Protein AF-A0A2V6MU55-F1 (afdb_monomer)

Solvent-accessible surface area (backbone atoms only — not comparable to full-atom values): 5633 Å² total; per-residue (Å²): 107,92,57,60,55,59,50,51,46,52,49,43,51,51,52,58,73,68,40,89,54,79,84,39,71,25,42,54,27,35,52,49,16,42,52,30,43,49,51,27,48,47,46,39,62,74,46,46,48,56,51,53,58,54,59,69,71,48,45,98,88,63,56,60,96,59,48,64,61,58,48,50,54,47,51,54,52,52,51,51,30,50,54,35,40,50,52,14,50,51,30,37,49,47,24,68,77,54,51,75,74,94,124

Structure (mmCIF, N/CA/C/O backbone):
data_AF-A0A2V6MU55-F1
#
_entry.id   AF-A0A2V6MU55-F1
#
loop_
_atom_site.group_PDB
_atom_site.id
_atom_site.type_symbol
_atom_site.label_atom_id
_atom_site.label_alt_id
_atom_site.label_comp_id
_atom_site.label_asym_id
_atom_site.label_entity_id
_atom_site.label_seq_id
_atom_site.pdbx_PDB_ins_code
_atom_site.Cartn_x
_atom_site.Cartn_y
_atom_site.Cartn_z
_atom_site.occupancy
_atom_site.B_iso_or_equiv
_atom_site.auth_seq_id
_atom_site.auth_comp_id
_atom_site.auth_asym_id
_atom_site.auth_atom_id
_atom_site.pdbx_PDB_model_num
ATOM 1 N N . MET A 1 1 ? 10.805 -4.471 2.503 1.00 63.38 1 MET A N 1
ATOM 2 C CA . MET A 1 1 ? 9.363 -4.806 2.378 1.00 63.38 1 MET A CA 1
ATOM 3 C C . MET A 1 1 ? 9.023 -6.230 2.817 1.00 63.38 1 MET A C 1
ATOM 5 O O . MET A 1 1 ? 8.006 -6.384 3.473 1.00 63.38 1 MET A O 1
ATOM 9 N N . ARG A 1 2 ? 9.852 -7.246 2.502 1.00 79.62 2 ARG A N 1
ATOM 10 C CA . ARG A 1 2 ? 9.568 -8.676 2.765 1.00 79.62 2 ARG A CA 1
ATOM 11 C C . ARG A 1 2 ? 9.124 -9.022 4.193 1.00 79.62 2 ARG A C 1
ATOM 13 O O . ARG A 1 2 ? 8.368 -9.962 4.355 1.00 79.62 2 ARG A O 1
ATOM 20 N N . ILE A 1 3 ? 9.595 -8.280 5.196 1.00 88.62 3 ILE A N 1
ATOM 21 C CA . ILE A 1 3 ? 9.294 -8.547 6.612 1.00 88.62 3 ILE A CA 1
ATOM 22 C C . ILE A 1 3 ? 8.374 -7.469 7.192 1.00 88.62 3 ILE A C 1
ATOM 24 O O . ILE A 1 3 ? 7.366 -7.789 7.808 1.00 88.62 3 ILE A O 1
ATOM 28 N N . LEU A 1 4 ? 8.687 -6.193 6.943 1.00 88.62 4 LEU A N 1
ATOM 29 C CA . LEU A 1 4 ? 7.976 -5.064 7.547 1.00 88.62 4 LEU A CA 1
ATOM 30 C C . LEU A 1 4 ? 6.468 -5.068 7.253 1.00 88.62 4 LEU A C 1
ATOM 32 O O . LEU A 1 4 ? 5.677 -4.999 8.181 1.00 88.62 4 LEU A O 1
ATOM 36 N N . VAL A 1 5 ? 6.060 -5.168 5.982 1.00 91.88 5 VAL A N 1
ATOM 37 C CA . VAL A 1 5 ? 4.634 -5.062 5.622 1.00 91.88 5 VAL A CA 1
ATOM 38 C C . VAL A 1 5 ? 3.824 -6.258 6.144 1.00 91.88 5 VAL A C 1
ATOM 40 O O . VAL A 1 5 ? 2.789 -6.021 6.765 1.00 91.88 5 VAL A O 1
ATOM 43 N N . PRO A 1 6 ? 4.281 -7.519 5.994 1.00 92.62 6 PRO A N 1
ATOM 44 C CA . PRO A 1 6 ? 3.613 -8.653 6.633 1.00 92.62 6 PRO A CA 1
ATOM 45 C C . PRO A 1 6 ? 3.526 -8.531 8.157 1.00 92.62 6 PRO A C 1
ATOM 47 O O . PRO A 1 6 ? 2.481 -8.839 8.723 1.00 92.62 6 PRO A O 1
ATOM 50 N N . ALA A 1 7 ? 4.576 -8.031 8.818 1.00 93.12 7 ALA A N 1
ATOM 51 C CA . ALA A 1 7 ? 4.553 -7.793 10.260 1.00 93.12 7 ALA A CA 1
ATOM 52 C C . ALA A 1 7 ? 3.522 -6.720 10.651 1.00 93.12 7 ALA A C 1
ATOM 54 O O . ALA A 1 7 ? 2.776 -6.918 11.607 1.00 93.12 7 ALA A O 1
ATOM 55 N N . CYS A 1 8 ? 3.418 -5.622 9.892 1.00 93.56 8 CYS A N 1
ATOM 56 C CA . CYS A 1 8 ? 2.395 -4.595 10.109 1.00 93.56 8 CYS A CA 1
ATOM 57 C C . CYS A 1 8 ? 0.977 -5.150 9.928 1.00 93.56 8 CYS A C 1
ATOM 59 O O . CYS A 1 8 ? 0.112 -4.881 10.758 1.00 93.56 8 CYS A O 1
ATOM 61 N N . ILE A 1 9 ? 0.741 -5.946 8.879 1.00 96.19 9 ILE A N 1
ATOM 62 C CA . ILE A 1 9 ? -0.559 -6.590 8.642 1.00 96.19 9 ILE A CA 1
ATOM 63 C C . ILE A 1 9 ? -0.896 -7.528 9.802 1.00 96.19 9 ILE A C 1
ATOM 65 O O . ILE A 1 9 ? -1.983 -7.425 10.363 1.00 96.19 9 ILE A O 1
ATOM 69 N N . LEU A 1 10 ? 0.042 -8.393 10.203 1.00 96.25 10 LEU A N 1
ATOM 70 C CA . LEU A 1 10 ? -0.145 -9.299 11.335 1.00 96.25 10 LEU A CA 1
ATOM 71 C C . LEU A 1 10 ? -0.490 -8.522 12.610 1.00 96.25 10 LEU A C 1
ATOM 73 O O . LEU A 1 10 ? -1.455 -8.859 13.291 1.00 96.25 10 LEU A O 1
ATOM 77 N N . PHE A 1 11 ? 0.247 -7.451 12.902 1.00 94.50 11 PHE A N 1
ATOM 78 C CA . PHE A 1 11 ? -0.018 -6.597 14.054 1.00 94.50 11 PHE A CA 1
ATOM 79 C C . PHE A 1 11 ? -1.418 -5.965 14.002 1.00 94.50 11 PHE A C 1
ATOM 81 O O . PHE A 1 11 ? -2.151 -6.043 14.984 1.00 94.50 11 PHE A O 1
ATOM 88 N N . MET A 1 12 ? -1.827 -5.394 12.864 1.00 94.88 12 MET A N 1
ATOM 89 C CA . MET A 1 12 ? -3.157 -4.787 12.698 1.00 94.88 12 MET A CA 1
ATOM 90 C C . MET A 1 12 ? -4.288 -5.817 12.838 1.00 94.88 12 MET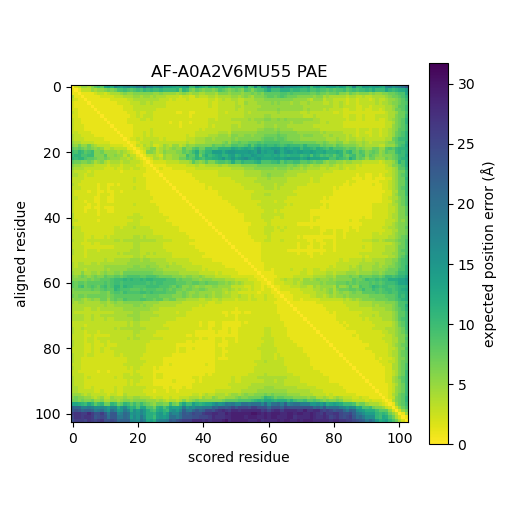 A C 1
ATOM 92 O O . MET A 1 12 ? -5.317 -5.518 13.448 1.00 94.88 12 MET A O 1
ATOM 96 N N . VAL A 1 13 ? -4.091 -7.037 12.323 1.00 95.88 13 VAL A N 1
ATOM 97 C CA . VAL A 1 13 ? -5.038 -8.158 12.457 1.00 95.88 13 VAL A CA 1
ATOM 98 C C . VAL A 1 13 ? -5.165 -8.590 13.917 1.00 95.88 13 VAL A C 1
ATOM 100 O O . VAL A 1 13 ? -6.282 -8.729 14.416 1.00 95.88 13 VAL A O 1
ATOM 103 N N . LEU A 1 14 ? -4.044 -8.749 14.628 1.00 94.94 14 LEU A N 1
ATOM 104 C CA . LEU A 1 14 ? -4.051 -9.069 16.057 1.00 94.94 14 LEU A CA 1
ATOM 105 C C . LEU A 1 14 ? -4.719 -7.953 16.870 1.00 94.94 14 LEU A C 1
ATOM 107 O O . LEU A 1 14 ? -5.580 -8.235 17.700 1.00 94.94 14 LEU A O 1
ATOM 111 N N . ALA A 1 15 ? -4.400 -6.689 16.582 1.00 90.88 15 ALA A N 1
ATOM 112 C CA . ALA A 1 15 ? -5.024 -5.533 17.221 1.00 90.88 15 ALA A CA 1
ATOM 113 C C . ALA A 1 15 ? -6.542 -5.479 16.977 1.00 90.88 15 ALA A C 1
ATOM 115 O O . ALA A 1 15 ? -7.299 -5.150 17.887 1.00 90.88 15 ALA A O 1
ATOM 116 N N . ALA A 1 16 ? -7.012 -5.847 15.779 1.00 90.50 16 ALA A N 1
ATOM 117 C CA . ALA A 1 16 ? -8.442 -5.953 15.484 1.00 90.50 16 ALA A CA 1
ATOM 118 C C . ALA A 1 16 ? -9.097 -7.122 16.239 1.00 90.50 16 ALA A C 1
ATOM 120 O O . ALA A 1 16 ? -10.201 -6.979 16.767 1.00 90.50 16 ALA A O 1
ATOM 121 N N . GLY A 1 17 ? -8.423 -8.273 16.316 1.00 90.38 17 GLY A N 1
ATOM 122 C CA . GLY A 1 17 ? -8.907 -9.454 17.032 1.00 90.38 17 GLY A CA 1
ATOM 123 C C . GLY A 1 17 ? -9.058 -9.225 18.538 1.00 90.38 17 GLY A C 1
ATOM 124 O O . GLY A 1 17 ? -10.032 -9.695 19.128 1.00 90.38 17 GLY A O 1
ATOM 125 N N . LEU A 1 18 ? -8.132 -8.459 19.121 1.00 89.31 18 LEU A N 1
ATOM 126 C CA . LEU A 1 18 ? -8.091 -8.091 20.539 1.00 89.31 18 LEU A CA 1
ATOM 127 C C . LEU A 1 18 ? -8.881 -6.812 20.869 1.00 89.31 18 LEU A C 1
ATOM 129 O O . LEU A 1 18 ? -8.918 -6.409 22.030 1.00 89.31 18 LEU A O 1
ATOM 133 N N . TYR A 1 19 ? -9.505 -6.160 19.881 1.00 86.81 19 TYR A N 1
ATOM 134 C CA . TYR A 1 19 ? -10.211 -4.899 20.102 1.00 86.81 19 TYR A CA 1
ATOM 135 C C . TYR A 1 19 ? -11.455 -5.122 20.990 1.00 86.81 19 TYR A C 1
ATOM 137 O O . TYR A 1 19 ? -12.335 -5.894 20.590 1.00 86.81 19 TYR A O 1
ATOM 145 N N . PRO A 1 20 ? -11.579 -4.451 22.156 1.00 82.06 20 PRO A N 1
ATOM 146 C CA . PRO A 1 20 ? -12.661 -4.718 23.112 1.00 82.06 20 PRO A CA 1
ATOM 147 C C . PRO A 1 20 ? -14.059 -4.440 22.544 1.00 82.06 20 PRO A C 1
ATOM 149 O O . PRO A 1 20 ? -14.975 -5.244 22.700 1.00 82.06 20 PRO A O 1
ATOM 152 N N . GLU A 1 21 ? -14.214 -3.327 21.819 1.00 84.81 21 GLU A N 1
ATOM 153 C CA . GLU A 1 21 ? -15.477 -2.919 21.201 1.00 84.81 21 GLU A CA 1
ATOM 154 C C . GLU A 1 21 ? -15.417 -2.983 19.670 1.00 84.81 21 GLU A C 1
ATOM 156 O O . GLU A 1 21 ? -15.086 -2.007 18.988 1.00 84.81 21 GLU A O 1
ATOM 161 N N . LYS A 1 22 ? -15.816 -4.126 19.104 1.00 84.44 22 LYS A N 1
ATOM 162 C CA . LYS A 1 22 ? -15.816 -4.387 17.648 1.00 84.44 22 LYS A CA 1
ATOM 163 C C . LYS A 1 22 ? -16.821 -3.556 16.833 1.00 84.44 22 LYS A C 1
ATOM 165 O O . LYS A 1 22 ? -16.895 -3.698 15.620 1.00 84.44 22 LYS A O 1
ATOM 170 N N . LYS A 1 23 ? -17.621 -2.708 17.483 1.00 85.50 23 LYS A N 1
ATOM 171 C CA . LYS A 1 23 ? -18.553 -1.768 16.829 1.00 85.50 23 LYS A CA 1
ATOM 172 C C . LYS A 1 23 ? -18.130 -0.305 16.990 1.00 85.50 23 LYS A C 1
ATOM 174 O O . LYS A 1 23 ? -18.870 0.597 16.603 1.00 85.50 23 LYS A O 1
ATOM 179 N N . SER A 1 24 ? -16.960 -0.056 17.574 1.00 87.50 24 SER A N 1
ATOM 180 C CA . SER A 1 24 ? -16.439 1.296 17.752 1.00 87.50 24 SER A CA 1
ATOM 181 C C . SER A 1 24 ? -15.875 1.861 16.435 1.00 87.50 24 SER A C 1
ATOM 183 O O . SER A 1 24 ? -15.390 1.105 15.590 1.00 87.50 24 SER A O 1
ATOM 185 N N . PRO A 1 25 ? -15.865 3.195 16.253 1.00 88.94 25 PRO A N 1
ATOM 186 C CA . PRO A 1 25 ? -15.189 3.831 15.121 1.00 88.94 25 PRO A CA 1
ATOM 187 C C . PRO A 1 25 ? -13.703 3.457 15.022 1.00 88.94 25 PRO A C 1
ATOM 189 O O . PRO A 1 25 ? -13.199 3.263 13.921 1.00 88.94 25 PRO A O 1
ATOM 192 N N . GLY A 1 26 ? -13.015 3.295 16.160 1.00 90.88 26 GLY A N 1
ATOM 193 C CA . GLY A 1 26 ? -11.605 2.899 16.198 1.00 90.88 26 GLY A CA 1
ATOM 194 C C . GLY A 1 26 ? -11.362 1.494 15.642 1.00 90.88 26 GLY A C 1
ATOM 195 O O . GLY A 1 26 ? -10.408 1.291 14.891 1.00 90.88 26 GLY A O 1
ATOM 196 N N . PHE A 1 27 ? -12.266 0.543 15.908 1.00 91.62 27 PHE A N 1
ATOM 197 C CA . PHE A 1 27 ? -12.212 -0.779 15.281 1.00 91.62 27 PHE A CA 1
ATOM 198 C C . PHE A 1 27 ? -12.314 -0.682 13.752 1.00 91.62 27 PHE A C 1
ATOM 200 O O . PHE A 1 27 ? -11.471 -1.235 13.044 1.00 91.62 27 PHE A O 1
ATOM 207 N N . PHE A 1 28 ? -13.298 0.063 13.234 1.00 93.62 28 PHE A N 1
ATOM 208 C CA . PHE A 1 28 ? -13.474 0.228 11.787 1.00 93.62 28 PHE A CA 1
ATOM 209 C C . PHE A 1 28 ? -12.288 0.939 11.126 1.00 93.62 28 PHE A C 1
ATOM 211 O O . PHE A 1 28 ? -11.874 0.536 10.041 1.00 93.62 28 PHE A O 1
ATOM 218 N N . LEU A 1 29 ? -11.700 1.940 11.785 1.00 95.12 29 LEU A N 1
ATOM 219 C CA . LEU A 1 29 ? -10.497 2.624 11.302 1.00 95.12 29 LEU A CA 1
ATOM 220 C C . LEU A 1 29 ? -9.274 1.696 11.256 1.00 95.12 29 LEU A C 1
ATOM 222 O O . LEU A 1 29 ? -8.519 1.745 10.287 1.00 95.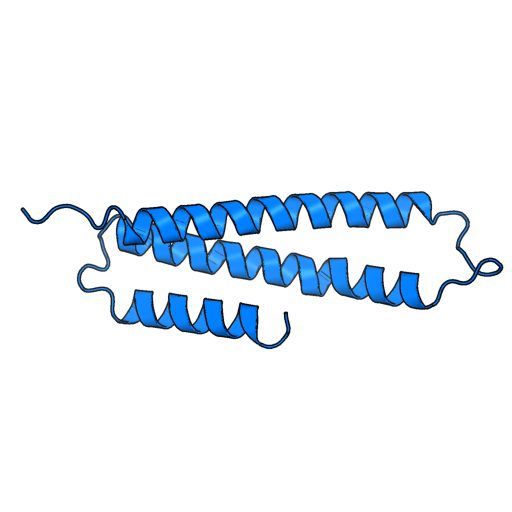12 29 LEU A O 1
ATOM 226 N N . ASN A 1 30 ? -9.094 0.813 12.245 1.00 95.12 30 ASN A N 1
ATOM 227 C CA . ASN A 1 30 ? -8.022 -0.188 12.216 1.00 95.12 30 ASN A CA 1
ATOM 228 C C . ASN A 1 30 ? -8.224 -1.211 11.082 1.00 95.12 30 ASN A C 1
ATOM 230 O O . ASN A 1 30 ? -7.288 -1.527 10.347 1.00 95.12 30 ASN A O 1
ATOM 234 N N . VAL A 1 31 ? -9.456 -1.695 10.886 1.00 95.75 31 VAL A N 1
ATOM 235 C CA . VAL A 1 31 ? -9.781 -2.595 9.764 1.00 95.75 31 VAL A CA 1
ATOM 236 C C . VAL A 1 31 ? -9.532 -1.901 8.422 1.00 95.75 31 VAL A C 1
ATOM 238 O O . VAL A 1 31 ? -8.894 -2.483 7.544 1.00 95.75 31 VAL A O 1
ATOM 241 N N . ALA A 1 32 ? -9.961 -0.646 8.271 1.00 97.25 32 ALA A N 1
ATOM 242 C CA . ALA A 1 32 ? -9.693 0.146 7.075 1.00 97.25 32 ALA A CA 1
ATOM 243 C C . ALA A 1 32 ? -8.183 0.322 6.837 1.00 97.25 32 ALA A C 1
ATOM 245 O O . ALA A 1 32 ? -7.715 0.108 5.718 1.00 97.25 32 ALA A O 1
ATOM 246 N N . ALA A 1 33 ? -7.404 0.623 7.882 1.00 97.50 33 ALA A N 1
ATOM 247 C CA . ALA A 1 33 ? -5.947 0.713 7.793 1.00 97.50 33 ALA A CA 1
ATOM 248 C C . ALA A 1 33 ? -5.320 -0.594 7.283 1.00 97.50 33 ALA A C 1
ATOM 250 O O . ALA A 1 33 ? -4.472 -0.554 6.385 1.00 97.50 33 ALA A O 1
ATOM 251 N N . CYS A 1 34 ? -5.777 -1.738 7.803 1.00 97.88 34 CYS A N 1
ATOM 252 C CA . CYS A 1 34 ? -5.319 -3.064 7.393 1.00 97.88 34 CYS A CA 1
ATOM 253 C C . CYS A 1 34 ? -5.622 -3.344 5.910 1.00 97.88 34 CYS A C 1
ATOM 255 O O . CYS A 1 34 ? -4.748 -3.777 5.158 1.00 97.88 34 CYS A O 1
ATOM 257 N N . LEU A 1 35 ? -6.834 -3.027 5.451 1.00 98.25 35 LEU A N 1
ATOM 258 C CA . LEU A 1 35 ? -7.205 -3.192 4.043 1.00 98.25 35 LEU A CA 1
ATOM 259 C C . LEU A 1 35 ? -6.380 -2.280 3.125 1.00 98.25 35 LEU A C 1
ATOM 261 O O . LEU A 1 35 ? -5.881 -2.730 2.094 1.00 98.25 35 LEU A O 1
ATOM 265 N N . LEU A 1 36 ? -6.175 -1.019 3.512 1.00 98.56 36 LEU A N 1
ATOM 266 C CA . LEU A 1 36 ? -5.383 -0.064 2.735 1.00 98.56 36 LEU A CA 1
ATOM 267 C C . LEU A 1 36 ? -3.923 -0.519 2.587 1.00 98.56 36 LEU A C 1
ATOM 269 O O . LEU A 1 36 ? -3.378 -0.468 1.484 1.00 98.56 36 LEU A O 1
ATOM 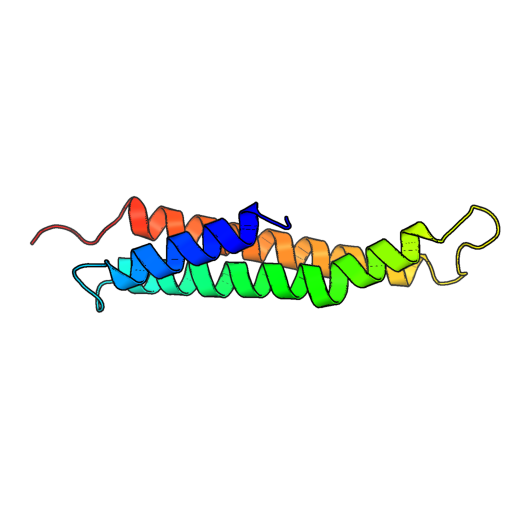273 N N . ILE A 1 37 ? -3.287 -1.024 3.652 1.00 97.88 37 ILE A N 1
ATOM 274 C CA . ILE A 1 37 ? -1.902 -1.511 3.541 1.00 97.88 37 ILE A CA 1
ATOM 275 C C . ILE A 1 37 ? -1.804 -2.778 2.676 1.00 97.88 37 ILE A C 1
ATOM 277 O O . ILE A 1 37 ? -0.822 -2.942 1.950 1.00 97.88 37 ILE A O 1
ATOM 281 N N . ILE A 1 38 ? -2.832 -3.638 2.675 1.00 98.06 38 ILE A N 1
ATOM 282 C CA . ILE A 1 38 ? -2.921 -4.782 1.753 1.00 98.06 38 ILE A CA 1
ATOM 283 C C . ILE A 1 38 ? -3.016 -4.293 0.304 1.00 98.06 38 ILE A C 1
ATOM 285 O O . ILE A 1 38 ? -2.292 -4.796 -0.552 1.00 98.06 38 ILE A O 1
ATOM 289 N N . VAL A 1 39 ? -3.832 -3.275 0.017 1.00 98.38 39 VAL A N 1
ATOM 290 C CA . VAL A 1 39 ? -3.905 -2.674 -1.327 1.00 98.38 39 VAL A CA 1
ATOM 291 C C . VAL A 1 39 ? -2.544 -2.112 -1.754 1.00 98.38 39 VAL A C 1
ATOM 293 O O . VAL A 1 39 ? -2.084 -2.392 -2.861 1.00 98.38 39 VAL A O 1
ATOM 296 N N . ALA A 1 40 ? -1.844 -1.388 -0.876 1.00 97.88 40 ALA A N 1
ATOM 297 C CA . ALA A 1 40 ? -0.496 -0.892 -1.164 1.00 97.88 40 ALA A CA 1
ATOM 298 C C . ALA A 1 40 ? 0.510 -2.033 -1.427 1.00 97.88 40 ALA A C 1
ATOM 300 O O . ALA A 1 40 ? 1.367 -1.925 -2.317 1.00 97.88 40 ALA A O 1
ATOM 301 N N . LEU A 1 41 ? 0.401 -3.143 -0.689 1.00 97.06 41 LEU A N 1
ATOM 302 C CA . LEU A 1 41 ? 1.201 -4.344 -0.922 1.00 97.06 41 LEU A CA 1
ATOM 303 C C . LEU A 1 41 ? 0.901 -4.952 -2.296 1.00 97.06 41 LEU A C 1
ATOM 305 O O . LEU A 1 41 ? 1.839 -5.258 -3.029 1.00 97.06 41 LEU A O 1
ATOM 309 N N . LEU A 1 42 ? -0.371 -5.072 -2.676 1.00 97.81 42 LEU A N 1
ATOM 310 C CA . LEU A 1 42 ? -0.768 -5.594 -3.985 1.00 97.81 42 LEU A CA 1
ATOM 311 C C . LEU A 1 42 ? -0.248 -4.717 -5.127 1.00 97.81 42 LEU A C 1
ATOM 313 O O . LEU A 1 42 ? 0.334 -5.253 -6.064 1.00 97.81 42 LEU A O 1
ATOM 317 N N . ILE A 1 43 ? -0.347 -3.386 -5.029 1.00 98.00 43 ILE A N 1
ATOM 318 C CA . ILE A 1 43 ? 0.249 -2.479 -6.031 1.00 98.00 43 ILE A CA 1
ATOM 319 C C 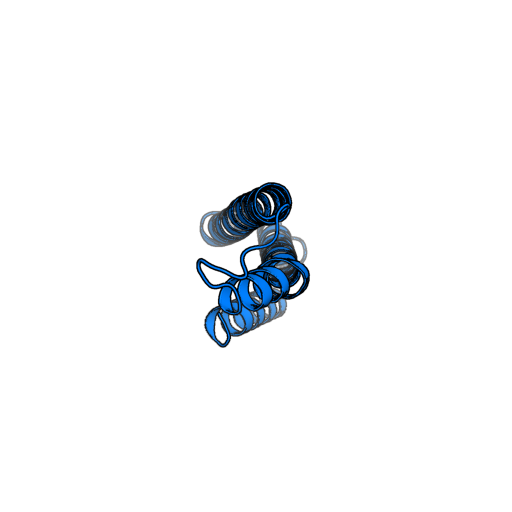. ILE A 1 43 ? 1.762 -2.723 -6.142 1.00 98.00 43 ILE A C 1
ATOM 321 O O . ILE A 1 43 ? 2.315 -2.786 -7.242 1.00 98.00 43 ILE A O 1
ATOM 325 N N . THR A 1 44 ? 2.440 -2.909 -5.006 1.00 96.75 44 THR A N 1
ATOM 326 C CA . THR A 1 44 ? 3.879 -3.206 -4.987 1.00 96.75 44 THR A CA 1
ATOM 327 C C . THR A 1 44 ? 4.184 -4.517 -5.705 1.00 96.75 44 THR A C 1
ATOM 329 O O . THR A 1 44 ? 5.054 -4.544 -6.566 1.00 96.75 44 THR A O 1
ATOM 332 N N . LEU A 1 45 ? 3.495 -5.603 -5.354 1.00 97.12 45 LEU A N 1
ATOM 333 C CA . LEU A 1 45 ? 3.809 -6.945 -5.848 1.00 97.12 45 LEU A CA 1
ATOM 334 C C . LEU A 1 45 ? 3.368 -7.169 -7.295 1.00 97.12 45 LEU A C 1
ATOM 336 O O . LEU A 1 45 ? 4.072 -7.846 -8.037 1.00 97.12 45 LEU A O 1
ATOM 340 N N . LEU A 1 46 ? 2.220 -6.616 -7.687 1.00 97.94 46 LEU A N 1
ATOM 341 C CA . LEU A 1 46 ? 1.613 -6.855 -8.996 1.00 97.94 46 LEU A CA 1
ATOM 342 C C . LEU A 1 46 ? 2.061 -5.848 -10.059 1.00 97.94 46 LEU A C 1
ATOM 344 O O . LEU A 1 46 ? 1.945 -6.143 -11.244 1.00 97.94 46 LEU A O 1
ATOM 348 N N . VAL A 1 47 ? 2.553 -4.669 -9.660 1.00 98.00 47 VAL A N 1
ATOM 349 C CA . VAL A 1 47 ? 2.947 -3.614 -10.609 1.00 98.00 47 VAL A CA 1
ATOM 350 C C . VAL A 1 47 ? 4.381 -3.154 -10.389 1.00 98.00 47 VAL A C 1
ATOM 352 O O . VAL A 1 47 ? 5.194 -3.254 -11.305 1.00 98.00 47 VAL A O 1
ATOM 355 N N . GLY A 1 48 ? 4.710 -2.691 -9.180 1.00 97.31 48 GLY A N 1
ATOM 356 C CA . GLY A 1 48 ? 6.035 -2.136 -8.886 1.00 97.31 48 GLY A CA 1
ATOM 357 C C . GLY A 1 48 ? 7.162 -3.144 -9.111 1.00 97.31 48 GLY A C 1
ATOM 358 O O . GLY A 1 48 ? 8.076 -2.883 -9.880 1.00 97.31 48 GLY A O 1
ATOM 359 N N . VAL A 1 49 ? 7.065 -4.328 -8.500 1.00 97.12 49 VAL A N 1
ATOM 360 C CA . VAL A 1 49 ? 8.093 -5.378 -8.579 1.00 97.12 49 VAL A CA 1
ATOM 361 C C . VAL A 1 49 ? 8.302 -5.892 -10.011 1.00 97.12 49 VAL A C 1
ATOM 363 O O . VAL A 1 49 ? 9.463 -6.000 -10.406 1.00 97.12 49 VAL A O 1
ATOM 366 N N . PRO A 1 50 ? 7.259 -6.198 -10.810 1.00 98.00 50 PRO A N 1
ATOM 367 C CA . PRO A 1 50 ? 7.442 -6.572 -12.210 1.00 98.00 50 PRO A CA 1
ATOM 368 C C . PRO A 1 50 ? 8.164 -5.503 -13.033 1.00 98.00 50 PRO A C 1
ATOM 370 O O . PRO A 1 50 ? 9.119 -5.837 -13.733 1.00 98.00 50 PRO A O 1
ATOM 373 N N . ILE A 1 51 ? 7.768 -4.230 -12.907 1.00 97.88 51 ILE A N 1
ATOM 374 C CA . ILE A 1 51 ? 8.416 -3.132 -13.640 1.00 97.88 51 ILE A CA 1
ATOM 375 C C . ILE A 1 51 ? 9.859 -2.936 -13.158 1.00 97.88 51 ILE A C 1
ATOM 377 O O . ILE A 1 51 ? 10.769 -2.8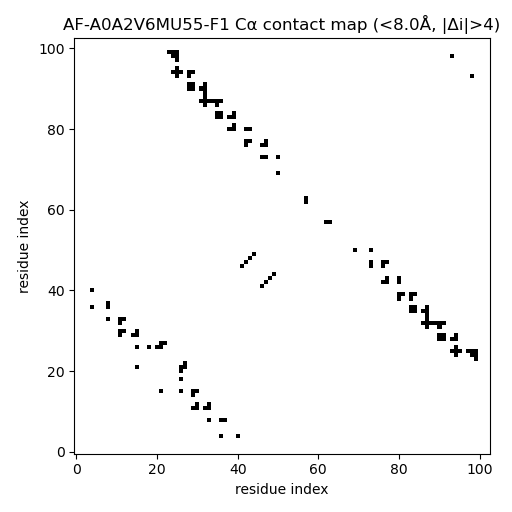53 -13.976 1.00 97.88 51 ILE A O 1
ATOM 381 N N . ASP A 1 52 ? 10.104 -2.940 -11.846 1.00 97.25 52 ASP A N 1
ATOM 382 C CA . ASP A 1 52 ? 11.457 -2.827 -11.290 1.00 97.25 52 ASP A CA 1
ATOM 383 C C . ASP A 1 52 ? 12.359 -3.968 -11.782 1.00 97.25 52 ASP A C 1
ATOM 385 O O . ASP A 1 52 ? 13.538 -3.761 -12.061 1.00 97.25 52 ASP A O 1
ATOM 389 N N . ASN A 1 53 ? 11.827 -5.188 -11.891 1.00 97.69 53 ASN A N 1
ATOM 390 C CA . ASN A 1 53 ? 12.579 -6.330 -12.405 1.00 97.69 53 ASN A CA 1
ATOM 391 C C . ASN A 1 53 ? 12.849 -6.222 -13.909 1.00 97.69 53 ASN A C 1
ATOM 393 O O . ASN A 1 53 ? 13.920 -6.640 -14.336 1.00 97.69 53 ASN A O 1
ATOM 397 N N . GLN A 1 54 ? 11.938 -5.633 -14.686 1.00 96.00 54 GLN A N 1
ATOM 398 C CA . GLN A 1 54 ? 12.179 -5.306 -16.091 1.00 96.00 54 GLN A CA 1
ATOM 399 C C . GLN A 1 54 ? 13.296 -4.260 -16.219 1.00 96.00 54 GLN A C 1
ATOM 401 O O . GLN A 1 54 ? 14.289 -4.514 -16.895 1.00 96.00 54 GLN A O 1
ATOM 406 N N . ILE A 1 55 ? 13.181 -3.129 -15.516 1.00 95.75 55 ILE A N 1
ATOM 407 C CA . ILE A 1 55 ? 14.150 -2.021 -15.578 1.00 95.75 55 ILE A CA 1
ATOM 408 C C . ILE A 1 55 ? 15.557 -2.479 -15.172 1.00 95.75 55 ILE A C 1
ATOM 410 O O . ILE A 1 55 ? 16.537 -2.068 -15.784 1.00 95.75 55 ILE A O 1
ATOM 414 N N . LYS A 1 56 ? 15.683 -3.384 -14.191 1.00 96.44 56 LYS A N 1
ATOM 415 C CA . LYS A 1 56 ? 16.981 -3.963 -13.783 1.00 96.44 56 LYS A CA 1
ATOM 416 C C . LYS A 1 56 ? 17.730 -4.691 -14.901 1.00 96.44 56 LYS A C 1
ATOM 418 O O . LYS A 1 56 ? 18.930 -4.899 -14.760 1.00 96.44 56 LYS A O 1
ATOM 423 N N . THR A 1 57 ? 17.040 -5.129 -15.953 1.00 96.56 57 THR A N 1
ATOM 424 C CA . THR A 1 57 ? 17.670 -5.814 -17.095 1.00 96.56 57 THR A CA 1
ATOM 425 C C . THR A 1 57 ? 18.182 -4.848 -18.158 1.00 96.56 57 THR A C 1
ATOM 427 O O . THR A 1 57 ? 18.923 -5.266 -19.042 1.00 96.56 57 THR A O 1
ATOM 430 N N . TRP A 1 58 ? 17.798 -3.570 -18.087 1.00 95.75 58 TRP A N 1
ATOM 431 C CA . TRP A 1 58 ? 18.152 -2.583 -19.097 1.00 95.75 58 TRP A CA 1
ATOM 432 C C . TRP A 1 58 ? 19.614 -2.155 -18.981 1.00 95.75 58 TRP A C 1
ATOM 434 O O . TRP A 1 58 ? 20.163 -1.971 -17.894 1.00 95.75 58 TRP A O 1
ATOM 444 N N . THR A 1 59 ? 20.220 -1.928 -20.138 1.00 95.56 59 THR A N 1
ATOM 445 C CA . THR A 1 59 ? 21.521 -1.278 -20.311 1.00 95.56 59 THR A CA 1
ATOM 446 C C . THR A 1 59 ? 21.358 -0.054 -21.212 1.00 95.56 59 THR A C 1
ATOM 448 O O . THR A 1 59 ? 20.307 0.135 -21.829 1.00 95.56 59 THR A O 1
ATOM 451 N N . ALA A 1 60 ? 22.404 0.766 -21.341 1.00 92.31 60 ALA A N 1
ATOM 452 C CA . ALA A 1 60 ? 22.396 1.912 -22.257 1.00 92.31 60 ALA A CA 1
ATOM 453 C C . ALA A 1 60 ? 22.079 1.519 -23.717 1.00 92.31 60 ALA A C 1
ATOM 455 O O . ALA A 1 60 ? 21.500 2.310 -24.450 1.00 92.31 60 ALA A O 1
ATOM 456 N N . GLU A 1 61 ? 22.415 0.290 -24.117 1.00 95.00 61 GLU A N 1
ATOM 457 C CA . GLU A 1 61 ? 22.205 -0.233 -25.474 1.00 95.00 61 GLU A CA 1
ATOM 458 C C . GLU A 1 61 ? 20.875 -0.988 -25.638 1.00 95.00 61 GLU A C 1
ATOM 460 O O . GLU A 1 61 ? 20.382 -1.131 -26.751 1.00 95.00 61 GLU A O 1
ATOM 465 N N . THR A 1 62 ? 20.291 -1.488 -24.543 1.00 94.94 62 THR A N 1
ATOM 466 C CA . THR A 1 62 ? 19.111 -2.380 -24.565 1.00 94.94 62 THR A CA 1
ATOM 467 C C . THR A 1 62 ? 17.850 -1.738 -23.992 1.00 94.94 62 THR A C 1
ATOM 469 O O . THR A 1 62 ? 16.829 -2.408 -23.830 1.00 94.94 62 THR A O 1
ATOM 472 N N . TH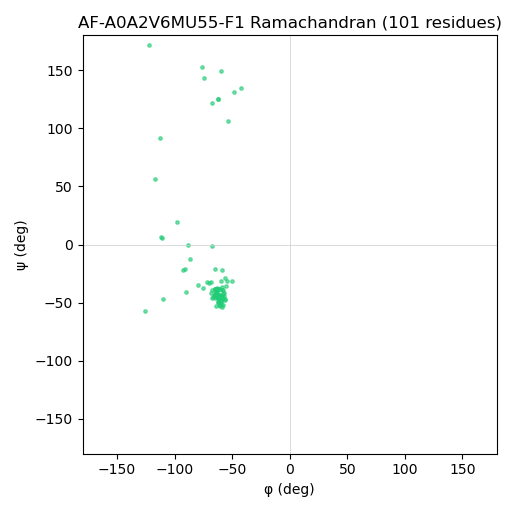R A 1 63 ? 17.908 -0.443 -23.671 1.00 95.00 63 THR A N 1
ATOM 473 C CA . THR A 1 63 ? 16.743 0.302 -23.189 1.00 95.00 63 THR A CA 1
ATOM 474 C C . THR A 1 63 ? 15.662 0.318 -24.279 1.00 95.00 63 THR A C 1
ATOM 476 O O . THR A 1 63 ? 15.950 0.729 -25.406 1.00 95.00 63 THR A O 1
ATOM 479 N N . PRO A 1 64 ? 14.427 -0.123 -23.978 1.00 94.88 64 PRO A N 1
ATOM 480 C CA . PRO A 1 64 ? 13.337 -0.120 -24.946 1.00 94.88 64 PRO A CA 1
ATOM 481 C C . PRO A 1 64 ? 13.020 1.287 -25.455 1.00 94.88 64 PRO A C 1
ATOM 483 O O . PRO A 1 64 ? 13.137 2.265 -24.719 1.00 94.88 64 PRO A O 1
ATOM 486 N N . SER A 1 65 ? 12.555 1.400 -26.698 1.00 96.12 65 SER A N 1
ATOM 487 C CA . SER A 1 65 ? 12.137 2.686 -27.272 1.00 96.12 65 SER A CA 1
ATOM 488 C C . SER A 1 65 ? 10.921 3.297 -26.562 1.00 96.12 65 SER A C 1
ATOM 490 O O . SER A 1 65 ? 10.738 4.509 -26.611 1.00 96.12 65 SER A O 1
ATOM 492 N N . ASP A 1 66 ? 10.128 2.486 -25.859 1.00 95.12 66 ASP A N 1
ATOM 493 C CA . ASP A 1 66 ? 8.951 2.870 -25.073 1.00 95.12 66 ASP A CA 1
ATOM 494 C C . ASP A 1 66 ? 9.233 3.022 -23.563 1.00 95.12 66 ASP A C 1
ATOM 496 O O . ASP A 1 66 ? 8.307 3.014 -22.745 1.00 95.12 66 ASP A O 1
ATOM 500 N N . TRP A 1 67 ? 10.500 3.184 -23.161 1.00 95.75 67 TRP A N 1
ATOM 501 C CA . TRP A 1 67 ? 10.895 3.277 -21.747 1.00 95.75 67 TRP A CA 1
ATOM 502 C C . TRP A 1 67 ? 10.151 4.375 -20.966 1.00 95.75 67 TRP A C 1
ATOM 504 O O . TRP A 1 67 ? 9.890 4.210 -19.770 1.00 95.75 67 TRP A O 1
ATOM 514 N N . GLU A 1 68 ? 9.777 5.476 -21.625 1.00 96.94 68 GLU A N 1
ATOM 515 C CA . GLU A 1 68 ? 9.015 6.572 -21.015 1.00 96.94 68 GLU A CA 1
ATOM 516 C C . GLU A 1 68 ? 7.633 6.104 -20.556 1.00 96.94 68 GLU A C 1
ATOM 518 O O . GLU A 1 68 ? 7.255 6.356 -19.414 1.00 96.94 68 GLU A O 1
ATOM 523 N N . ALA A 1 69 ? 6.922 5.327 -21.378 1.00 97.75 69 ALA A N 1
ATOM 524 C CA . ALA A 1 69 ? 5.607 4.792 -21.031 1.00 97.75 69 ALA A CA 1
ATOM 525 C C . ALA A 1 69 ? 5.688 3.806 -19.850 1.00 97.75 69 ALA A C 1
ATOM 527 O O . ALA A 1 69 ? 4.841 3.815 -18.948 1.00 97.75 69 ALA A O 1
ATOM 528 N N . VAL A 1 70 ? 6.744 2.983 -19.804 1.00 97.38 70 VAL A N 1
ATOM 529 C CA . VAL A 1 70 ? 7.020 2.092 -18.663 1.00 97.38 70 VAL A CA 1
ATOM 530 C C . VAL A 1 70 ? 7.263 2.910 -17.390 1.00 97.38 70 VAL A C 1
ATOM 532 O O . VAL A 1 70 ? 6.698 2.607 -16.332 1.00 97.38 70 VAL A O 1
ATOM 535 N N . ARG A 1 71 ? 8.057 3.984 -17.489 1.00 96.25 71 ARG A N 1
ATOM 536 C CA . ARG A 1 71 ? 8.338 4.894 -16.373 1.00 96.25 71 ARG A CA 1
ATOM 537 C C . ARG A 1 71 ? 7.086 5.629 -15.903 1.00 96.25 71 ARG A C 1
ATOM 539 O O . ARG A 1 71 ? 6.877 5.731 -14.696 1.00 96.25 71 ARG A O 1
ATOM 546 N N . GLU A 1 72 ? 6.255 6.136 -16.805 1.00 98.00 72 GLU A N 1
ATOM 547 C CA . GLU A 1 72 ? 5.003 6.818 -16.461 1.00 98.00 72 GLU A CA 1
ATOM 548 C C . GLU A 1 72 ? 4.051 5.891 -15.710 1.00 98.00 72 GLU A C 1
ATOM 550 O O . GLU A 1 72 ? 3.532 6.251 -14.648 1.00 98.00 72 GLU A O 1
ATOM 555 N N . ARG A 1 73 ? 3.891 4.655 -16.196 1.00 97.88 73 ARG A N 1
ATOM 556 C CA . ARG A 1 73 ? 3.097 3.638 -15.502 1.00 97.88 73 ARG A CA 1
ATOM 557 C C . ARG A 1 73 ? 3.643 3.362 -14.104 1.00 97.88 73 ARG A C 1
ATOM 559 O O . ARG A 1 73 ? 2.868 3.298 -13.147 1.00 97.88 73 ARG A O 1
ATOM 566 N N . TRP A 1 74 ? 4.960 3.230 -13.967 1.00 98.06 74 TRP A N 1
ATOM 567 C CA . TRP A 1 74 ? 5.596 3.078 -12.660 1.00 98.06 74 TRP A CA 1
ATOM 568 C C . TRP A 1 74 ? 5.300 4.269 -11.743 1.00 98.06 74 TRP A C 1
ATOM 570 O O . TRP A 1 74 ? 4.868 4.061 -10.612 1.00 98.06 74 TRP A O 1
ATOM 580 N N . GLN A 1 75 ? 5.458 5.505 -12.227 1.00 98.25 75 GLN A N 1
ATOM 581 C CA . GLN A 1 75 ? 5.224 6.726 -11.444 1.00 98.25 75 GLN A CA 1
ATOM 582 C C . GLN A 1 75 ? 3.779 6.828 -10.959 1.00 98.25 75 GLN A C 1
ATOM 584 O O . GLN A 1 75 ? 3.542 7.141 -9.789 1.00 98.25 75 GLN A O 1
ATOM 589 N N . TYR A 1 76 ? 2.816 6.513 -11.825 1.00 98.56 76 TYR A N 1
ATOM 590 C CA . TYR A 1 76 ? 1.399 6.523 -11.477 1.00 98.56 76 TYR A CA 1
ATOM 591 C C . TYR A 1 76 ? 1.100 5.570 -10.313 1.00 98.56 76 TYR A C 1
ATOM 593 O O . TYR A 1 76 ? 0.577 5.981 -9.273 1.00 98.56 76 TYR A O 1
ATOM 601 N N . PHE A 1 77 ? 1.496 4.300 -10.440 1.00 98.31 77 PHE A N 1
ATOM 602 C CA . PHE A 1 77 ? 1.235 3.300 -9.404 1.00 98.31 77 PHE A CA 1
ATOM 603 C C . PHE A 1 77 ? 2.089 3.509 -8.152 1.00 98.31 77 PHE A C 1
ATOM 605 O O . PHE A 1 77 ? 1.617 3.251 -7.043 1.00 98.31 77 PHE A O 1
ATOM 612 N N . HIS A 1 78 ? 3.314 4.017 -8.290 1.00 97.75 78 HIS A N 1
ATOM 613 C CA . HIS A 1 78 ? 4.146 4.394 -7.154 1.00 97.75 78 HIS A CA 1
ATOM 614 C C . HIS A 1 78 ? 3.484 5.511 -6.341 1.00 97.75 78 HIS A C 1
ATOM 616 O O . HIS A 1 78 ? 3.381 5.400 -5.119 1.00 97.75 78 HIS A O 1
ATOM 622 N N . THR A 1 79 ? 2.982 6.544 -7.017 1.00 98.50 79 THR A N 1
ATOM 623 C CA . THR A 1 79 ? 2.269 7.666 -6.396 1.00 98.50 79 THR A CA 1
ATOM 624 C C . THR A 1 79 ? 0.998 7.186 -5.70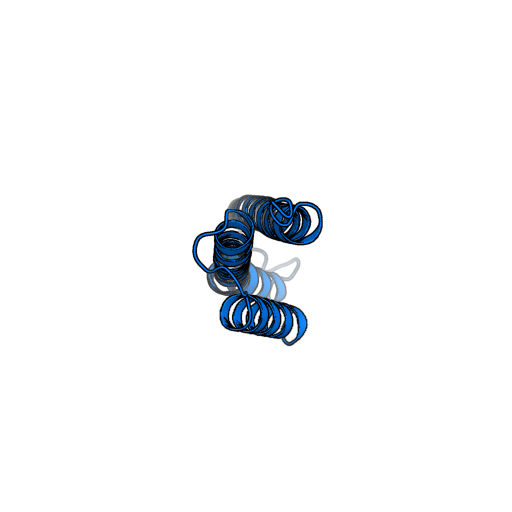1 1.00 98.50 79 THR A C 1
ATOM 626 O O . THR A 1 79 ? 0.810 7.453 -4.512 1.00 98.50 79 THR A O 1
ATOM 629 N N . ALA A 1 80 ? 0.167 6.398 -6.392 1.00 98.44 80 ALA A N 1
ATOM 630 C CA . ALA A 1 80 ? -1.047 5.822 -5.815 1.00 98.44 80 ALA A CA 1
ATOM 631 C C . ALA A 1 80 ? -0.741 4.990 -4.559 1.00 98.44 80 ALA A C 1
ATOM 633 O O . ALA A 1 80 ? -1.353 5.188 -3.509 1.00 98.44 80 ALA A O 1
ATOM 634 N N . ARG A 1 81 ? 0.263 4.108 -4.630 1.00 97.62 81 ARG A N 1
ATOM 635 C CA . ARG A 1 81 ? 0.715 3.298 -3.492 1.00 97.62 81 ARG A CA 1
ATOM 636 C C . ARG A 1 81 ? 1.127 4.160 -2.299 1.00 97.62 81 ARG A C 1
ATOM 638 O O . ARG A 1 81 ? 0.802 3.809 -1.164 1.00 97.62 81 ARG A O 1
ATOM 645 N N . THR A 1 82 ? 1.838 5.259 -2.534 1.00 98.00 82 THR A N 1
ATOM 646 C CA . THR A 1 82 ? 2.265 6.181 -1.475 1.00 98.00 82 THR A CA 1
ATOM 647 C C . THR A 1 82 ? 1.065 6.808 -0.770 1.00 98.00 82 THR A C 1
ATOM 649 O O . THR A 1 82 ? 0.975 6.715 0.454 1.00 98.00 82 THR A O 1
ATOM 652 N N . PHE A 1 83 ? 0.098 7.355 -1.509 1.00 98.69 83 PHE A N 1
ATOM 653 C CA . PHE A 1 83 ? -1.102 7.946 -0.904 1.00 98.69 83 PHE A CA 1
ATOM 654 C C . PHE A 1 83 ? -1.974 6.918 -0.176 1.00 98.69 83 PHE A C 1
ATOM 656 O O . PHE A 1 83 ? -2.455 7.198 0.920 1.00 98.69 83 PHE A O 1
ATOM 663 N N . VAL A 1 84 ? -2.115 5.702 -0.713 1.00 98.44 84 VAL A N 1
ATOM 664 C CA . VAL A 1 84 ? -2.820 4.605 -0.025 1.00 98.44 84 VAL A CA 1
ATOM 665 C C . VAL A 1 84 ? -2.110 4.221 1.280 1.00 98.44 84 VAL A C 1
ATOM 667 O O . VAL A 1 84 ? -2.762 3.991 2.299 1.00 98.44 84 VAL A O 1
ATOM 670 N N . SER A 1 85 ? -0.775 4.201 1.282 1.00 97.81 85 SER A N 1
ATOM 671 C CA . SER A 1 85 ? 0.020 3.908 2.485 1.00 97.81 85 SER A CA 1
ATOM 672 C C . SER A 1 85 ? -0.120 5.014 3.539 1.00 97.81 85 SER A C 1
ATOM 674 O O . SER A 1 85 ? -0.253 4.719 4.726 1.00 97.81 85 SER A O 1
ATOM 676 N N . LEU A 1 86 ? -0.155 6.283 3.116 1.00 98.44 86 LEU A N 1
ATOM 677 C CA . LEU A 1 86 ? -0.421 7.426 3.996 1.00 98.44 86 LEU A CA 1
ATOM 678 C C . LEU A 1 86 ? -1.835 7.376 4.585 1.00 98.44 86 LEU A C 1
ATOM 680 O O . LEU A 1 86 ? -2.001 7.603 5.781 1.00 98.44 86 LEU A O 1
ATOM 684 N N . ALA A 1 87 ? -2.842 7.023 3.784 1.00 98.44 87 ALA A N 1
ATOM 685 C CA . ALA A 1 87 ? -4.211 6.849 4.263 1.00 98.44 87 ALA A CA 1
ATOM 686 C C . ALA A 1 87 ? -4.324 5.699 5.281 1.00 98.44 87 ALA A C 1
ATOM 688 O O . ALA A 1 87 ? -5.019 5.839 6.290 1.00 98.44 87 ALA A O 1
ATOM 689 N N . SER A 1 88 ? -3.614 4.585 5.055 1.00 98.06 88 SER A N 1
ATOM 690 C CA . SER A 1 88 ? -3.521 3.481 6.020 1.00 98.06 88 SER A CA 1
ATOM 691 C C . SER A 1 88 ? -2.931 3.957 7.349 1.00 98.06 88 SER A C 1
ATOM 693 O O . SER A 1 88 ? -3.540 3.762 8.403 1.00 98.06 88 SER A O 1
ATOM 695 N N . LEU A 1 89 ? -1.786 4.647 7.295 1.00 96.50 89 LEU A N 1
ATOM 696 C CA . LEU A 1 89 ? -1.115 5.177 8.479 1.00 96.50 89 LEU A CA 1
ATOM 697 C C . LEU A 1 89 ? -2.001 6.173 9.236 1.00 96.50 89 LEU A C 1
ATOM 699 O O . LEU A 1 89 ? -2.137 6.062 10.451 1.00 96.50 89 LEU A O 1
ATOM 703 N N . GLY A 1 90 ? -2.630 7.112 8.526 1.00 97.25 90 GLY A N 1
ATOM 704 C CA . GLY A 1 90 ? -3.544 8.089 9.115 1.00 97.25 90 GLY A CA 1
ATOM 705 C C . GLY A 1 90 ? -4.744 7.424 9.789 1.00 97.25 90 GLY A C 1
ATOM 706 O O . GLY A 1 90 ? -5.072 7.760 10.924 1.00 97.25 90 GLY A O 1
ATOM 707 N N . SER A 1 91 ? -5.349 6.424 9.141 1.00 96.25 91 SER A N 1
ATOM 708 C CA . SER A 1 91 ? -6.473 5.667 9.709 1.00 96.25 91 SER A CA 1
ATOM 709 C C . SER A 1 91 ? -6.072 4.947 10.998 1.00 96.25 91 SER A C 1
ATOM 711 O O . SER A 1 91 ? -6.780 5.044 12.001 1.00 96.25 91 SER A O 1
ATOM 713 N N . LEU A 1 92 ? -4.908 4.284 11.005 1.00 95.12 92 LEU A N 1
ATOM 714 C CA . LEU A 1 92 ? -4.387 3.624 12.203 1.00 95.12 92 LEU A CA 1
ATOM 715 C C . LEU A 1 92 ? -4.060 4.636 13.312 1.00 95.12 92 LEU A C 1
ATOM 717 O O . LEU A 1 92 ? -4.406 4.408 14.468 1.00 95.12 92 LEU A O 1
ATOM 721 N N . ALA A 1 93 ? -3.429 5.763 12.976 1.00 94.81 93 ALA A N 1
ATOM 722 C CA . ALA A 1 93 ? -3.103 6.809 13.942 1.00 94.81 93 ALA A CA 1
ATOM 723 C C . ALA A 1 93 ? -4.368 7.375 14.607 1.00 94.81 93 ALA A C 1
ATOM 725 O O . ALA A 1 93 ? -4.415 7.492 15.829 1.00 94.81 93 ALA A O 1
ATOM 726 N N . ILE A 1 94 ? -5.422 7.650 13.832 1.00 93.56 94 ILE A N 1
ATOM 727 C CA . ILE A 1 94 ? -6.709 8.118 14.369 1.00 93.56 94 ILE A CA 1
ATOM 728 C C . ILE A 1 94 ? -7.347 7.038 15.255 1.00 93.56 94 ILE A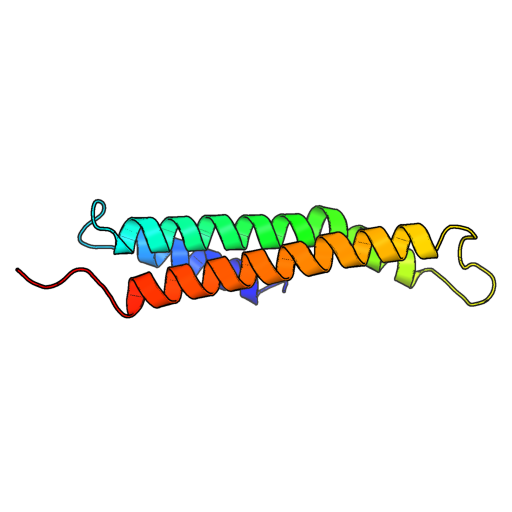 C 1
ATOM 730 O O . ILE A 1 94 ? -7.836 7.362 16.336 1.00 93.56 94 ILE A O 1
ATOM 734 N N . ALA A 1 95 ? -7.292 5.763 14.849 1.00 90.81 95 ALA A N 1
ATOM 735 C CA . ALA A 1 95 ? -7.816 4.648 15.642 1.00 90.81 95 ALA A CA 1
ATOM 736 C C . ALA A 1 95 ? -7.151 4.516 17.026 1.00 90.81 95 ALA A C 1
ATOM 738 O O . ALA A 1 95 ? -7.802 4.059 17.968 1.00 90.81 95 ALA A O 1
ATOM 739 N N . ILE A 1 96 ? -5.870 4.893 17.136 1.00 87.81 96 ILE A N 1
ATOM 740 C CA . ILE A 1 96 ? -5.062 4.798 18.362 1.00 87.81 96 ILE A CA 1
ATOM 741 C C . ILE A 1 96 ? -5.155 6.065 19.220 1.00 87.81 96 ILE A C 1
ATOM 743 O O . ILE A 1 96 ? -5.202 5.958 20.442 1.00 87.81 96 ILE A O 1
ATOM 747 N N . ILE A 1 97 ? -5.149 7.253 18.606 1.00 86.56 97 ILE A N 1
ATOM 748 C CA . ILE A 1 97 ? -5.145 8.542 19.323 1.00 86.56 97 ILE A CA 1
ATOM 749 C C . ILE A 1 97 ? -6.549 8.908 19.813 1.00 86.56 97 ILE A C 1
ATOM 751 O O . ILE A 1 97 ? -6.693 9.467 20.898 1.00 86.56 97 ILE A O 1
ATOM 755 N N . PHE A 1 98 ? -7.586 8.562 19.043 1.00 77.50 98 PHE A N 1
ATOM 756 C CA . PHE A 1 98 ? -8.984 8.844 19.373 1.00 77.50 98 PHE A CA 1
ATOM 757 C C . PHE A 1 98 ? -9.803 7.554 19.551 1.00 77.50 98 PHE A C 1
ATOM 759 O O . PHE A 1 98 ? -10.826 7.372 18.878 1.00 77.50 98 PHE A O 1
ATOM 766 N N . PRO A 1 99 ? -9.397 6.633 20.449 1.00 65.44 99 PRO A N 1
ATOM 767 C CA . PRO A 1 99 ? -10.260 5.530 20.829 1.00 65.44 99 PRO A CA 1
ATOM 768 C C . PRO A 1 99 ? -11.489 6.170 21.477 1.00 65.44 99 PRO A C 1
ATOM 770 O O . PRO A 1 99 ? -11.356 7.036 22.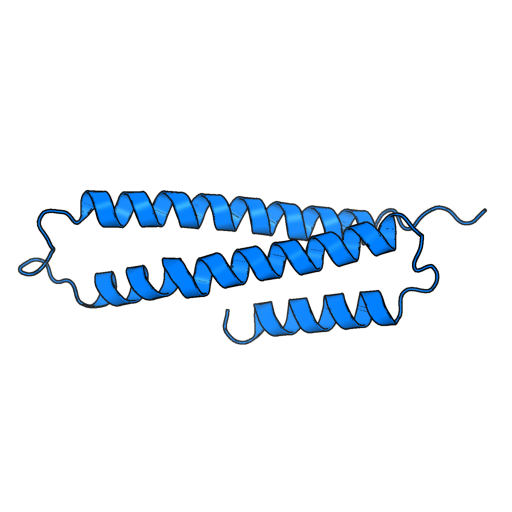342 1.00 65.44 99 PRO A O 1
ATOM 773 N N . LYS A 1 100 ? -12.687 5.850 20.983 1.00 63.09 100 LYS A N 1
ATOM 774 C CA . LYS A 1 100 ? -13.918 6.534 21.397 1.00 63.09 100 LYS A CA 1
ATOM 775 C C . LYS A 1 100 ? -13.991 6.623 22.934 1.00 63.09 100 LYS A C 1
ATOM 777 O O . LYS A 1 100 ? -13.754 5.635 23.622 1.00 63.09 100 LYS A O 1
ATOM 782 N N . SER A 1 101 ? -14.279 7.839 23.405 1.00 54.00 101 SER A N 1
ATOM 783 C CA . SER A 1 101 ? -14.351 8.285 24.803 1.00 54.00 101 SER A CA 1
ATOM 784 C C . SER A 1 101 ? -15.044 7.285 25.724 1.00 54.00 101 SER A C 1
ATOM 786 O O . SER A 1 101 ? -16.129 6.809 25.396 1.00 54.00 101 SER A O 1
ATOM 788 N N . LYS A 1 102 ? -14.441 7.049 26.898 1.00 47.78 102 LYS A N 1
ATOM 789 C CA . LYS A 1 102 ? -15.108 6.452 28.061 1.00 47.78 102 LYS A CA 1
ATOM 790 C C . LYS A 1 102 ? -16.361 7.281 28.366 1.00 47.78 102 LYS A C 1
ATOM 792 O O . LYS A 1 102 ? -16.221 8.397 28.861 1.00 47.78 102 LYS A O 1
ATOM 797 N N . ASN A 1 103 ? -17.538 6.756 28.049 1.00 44.50 103 ASN A N 1
ATOM 798 C CA . ASN A 1 103 ? -18.792 7.157 28.681 1.00 44.50 103 ASN A CA 1
ATOM 799 C C . ASN A 1 103 ? -19.242 5.999 29.561 1.00 44.50 103 ASN A C 1
ATOM 801 O O . ASN A 1 103 ? -19.254 4.864 29.034 1.00 44.50 103 ASN A O 1
#

Foldseek 3Di:
DVPVLVVLLVVLVVCLVPPPDCPFLLSVLSVLLSVLSVVLVCLCPVQVVVLVVVVVVDDPVRQDPCNVVSVVSNVVSVVVSVVSNVSSVVSNVCSVVCVDDDD

Mean predicted aligned error: 4.4 Å

Radius of gyration: 18.22 Å; Cα contacts (8 Å, |Δi|>4): 81; chains: 1; bounding box: 41×18×56 Å

Secondary structure (DSSP, 8-state):
-TTHHHHHHHHHHHHHHT-S-TTSHHHHHHHHHHHHHHHHHHHIIIIIHHHHHHHTT--TTT--TTHHHHHHHHHHHHHHHHHHHHHHHHHHHHHHH------

pLDDT: mean 92.43, std 10.15, range [44.5, 98.69]

Sequence (103 aa):
MRILVPACILFMVLAAGLYPEKKSPGFFLNVAACLLIIVALLITLLVGVPIDNQIKTWTAETTPSDWEAVRERWQYFHTARTFVSLASLGSLAIAIIFPKSKN